Protein AF-A0A3N5NKF1-F1 (afdb_monomer_lite)

Secondary structure (DSSP, 8-state):
-PPPEEEEEEEES-TTSTTTTTS-SEEEEEEE-PPPSS--BTTBEEEEEE-TTSSS---STT--EEEEEEEETTEEEEEES---SGGGGG-HHHHHHHHHHHHHHHT--

Radius of gyration: 13.43 Å; chains: 1; bounding box: 33×30×35 Å

Sequence (109 aa):
GHPDIQNATIQIEEPVHPSTASLPHAWTRRDEWYNFQRNPRGAVTVLATIDERTYAGGTMSPDHPIMWSHTFEGGRAWYTAGGHTSESFSEPLFVEHLGRAVLWAAGAI

Structure (mmCIF, N/CA/C/O backbone):
data_AF-A0A3N5NKF1-F1
#
_entry.id   AF-A0A3N5NKF1-F1
#
loop_
_atom_site.group_PDB
_atom_site.id
_atom_site.type_symbol
_atom_site.label_atom_id
_atom_site.label_alt_id
_atom_site.label_comp_id
_atom_site.label_asym_id
_atom_site.label_entity_id
_atom_site.label_seq_id
_atom_site.pdbx_PDB_ins_code
_atom_site.Cartn_x
_atom_site.Cartn_y
_atom_site.Cartn_z
_atom_site.occupancy
_atom_site.B_iso_or_equiv
_atom_site.auth_seq_id
_atom_site.auth_comp_id
_atom_site.auth_asym_id
_atom_site.auth_atom_id
_atom_site.pdbx_PDB_model_num
ATOM 1 N N . GLY A 1 1 ? 19.318 -12.518 1.495 1.00 55.56 1 GLY A N 1
ATOM 2 C CA . GLY A 1 1 ? 19.868 -11.726 0.380 1.00 55.56 1 GLY A CA 1
ATOM 3 C C . GLY A 1 1 ? 18.890 -10.619 0.060 1.00 55.56 1 GLY A C 1
ATOM 4 O O . GLY A 1 1 ? 17.736 -10.762 0.446 1.00 55.56 1 GLY A O 1
ATOM 5 N N . HIS A 1 2 ? 19.349 -9.552 -0.586 1.00 62.59 2 HIS A N 1
ATOM 6 C CA . HIS A 1 2 ? 18.498 -8.468 -1.084 1.00 62.59 2 HIS A CA 1
ATOM 7 C C . HIS A 1 2 ? 17.890 -8.884 -2.430 1.00 62.59 2 HIS A C 1
ATOM 9 O O . HIS A 1 2 ? 18.665 -9.256 -3.316 1.00 62.59 2 HIS A O 1
ATOM 15 N N . PRO A 1 3 ? 16.554 -8.939 -2.570 1.00 78.25 3 PRO A N 1
ATOM 16 C CA . PRO A 1 3 ? 15.907 -9.150 -3.861 1.00 78.25 3 PRO A CA 1
ATOM 17 C C . PRO A 1 3 ? 16.266 -8.054 -4.874 1.00 78.25 3 PRO A C 1
ATOM 19 O O . PRO A 1 3 ? 16.598 -6.930 -4.505 1.00 78.25 3 PRO A O 1
ATOM 22 N N . ASP A 1 4 ? 16.159 -8.359 -6.165 1.00 88.00 4 ASP A N 1
ATOM 23 C CA . ASP A 1 4 ? 16.332 -7.345 -7.207 1.00 88.00 4 ASP A CA 1
ATOM 24 C C . ASP A 1 4 ? 15.192 -6.315 -7.169 1.00 88.00 4 ASP A C 1
ATOM 26 O O . ASP A 1 4 ? 14.025 -6.678 -6.986 1.00 88.00 4 ASP A O 1
ATOM 30 N N . ILE A 1 5 ? 15.520 -5.043 -7.435 1.00 95.25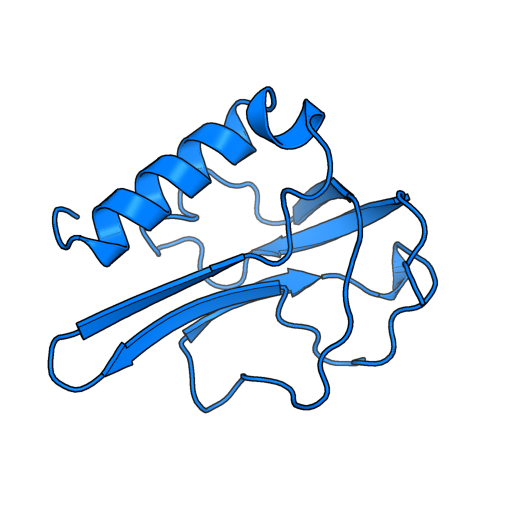 5 ILE A N 1
ATOM 31 C CA . ILE A 1 5 ? 14.527 -3.987 -7.676 1.00 95.25 5 ILE A CA 1
ATOM 32 C C . ILE A 1 5 ? 13.873 -4.231 -9.037 1.00 95.25 5 ILE A C 1
ATOM 34 O O . ILE A 1 5 ? 14.486 -4.013 -10.090 1.00 95.25 5 ILE A O 1
ATOM 38 N N . GLN A 1 6 ? 12.607 -4.632 -9.030 1.00 97.00 6 GLN A N 1
ATOM 39 C CA . GLN A 1 6 ? 11.925 -5.120 -10.226 1.00 97.00 6 GLN A CA 1
ATOM 40 C C . GLN A 1 6 ? 10.435 -4.791 -10.225 1.00 97.00 6 GLN A C 1
ATOM 42 O O . GLN A 1 6 ? 9.841 -4.474 -9.194 1.00 97.00 6 GLN A O 1
ATOM 47 N N . ASN A 1 7 ? 9.830 -4.861 -11.410 1.00 97.75 7 ASN A N 1
ATOM 48 C CA . ASN A 1 7 ? 8.389 -4.698 -11.540 1.00 97.75 7 ASN A CA 1
ATOM 49 C C . ASN A 1 7 ? 7.668 -5.915 -10.965 1.00 97.75 7 ASN A C 1
ATOM 51 O O . ASN A 1 7 ? 8.069 -7.042 -11.232 1.00 97.75 7 ASN A O 1
ATOM 55 N N . ALA A 1 8 ? 6.578 -5.674 -10.246 1.00 97.69 8 ALA A N 1
ATOM 56 C CA . ALA A 1 8 ? 5.612 -6.694 -9.873 1.00 97.69 8 ALA A CA 1
ATOM 57 C C . ALA A 1 8 ? 4.205 -6.099 -9.849 1.00 97.69 8 ALA A C 1
ATOM 59 O O . ALA A 1 8 ? 4.026 -4.888 -9.692 1.00 97.69 8 ALA A O 1
ATOM 60 N N . THR A 1 9 ? 3.197 -6.950 -10.011 1.00 98.50 9 THR A N 1
ATOM 61 C CA . THR A 1 9 ? 1.792 -6.554 -9.913 1.00 98.50 9 THR A CA 1
ATOM 62 C C . THR A 1 9 ? 1.253 -6.889 -8.536 1.00 98.50 9 THR A C 1
ATOM 64 O O . THR A 1 9 ? 1.228 -8.048 -8.132 1.00 98.50 9 THR A O 1
ATOM 67 N N . ILE A 1 10 ? 0.785 -5.865 -7.838 1.00 98.50 10 ILE A N 1
ATOM 68 C CA . ILE A 1 10 ? 0.049 -5.980 -6.586 1.00 98.50 10 ILE A CA 1
ATOM 69 C C . ILE A 1 10 ? -1.441 -6.110 -6.919 1.00 98.50 10 ILE A C 1
ATOM 71 O O . ILE A 1 10 ? -1.969 -5.337 -7.716 1.00 98.50 10 ILE A O 1
ATOM 75 N N . GLN A 1 11 ? -2.118 -7.076 -6.310 1.00 98.56 11 GLN A N 1
ATOM 76 C CA . GLN A 1 11 ? -3.566 -7.257 -6.355 1.00 98.56 11 GLN A CA 1
ATOM 77 C C . GLN A 1 11 ? -4.167 -6.738 -5.050 1.00 98.56 11 GLN A C 1
ATOM 79 O O . GLN A 1 11 ? -3.846 -7.247 -3.976 1.00 98.56 11 GLN A O 1
ATOM 84 N N . ILE A 1 12 ? -5.014 -5.717 -5.138 1.00 98.69 12 ILE A N 1
ATOM 85 C CA . ILE A 1 12 ? -5.728 -5.159 -3.988 1.00 98.69 12 ILE A CA 1
ATOM 86 C C . ILE A 1 12 ? -6.896 -6.084 -3.646 1.00 98.69 12 ILE A C 1
ATOM 88 O O . ILE A 1 12 ? -7.792 -6.281 -4.462 1.00 98.69 12 ILE A O 1
ATOM 92 N N . GLU A 1 13 ? -6.883 -6.636 -2.434 1.00 98.50 13 GLU A N 1
ATOM 93 C CA . GLU A 1 13 ? -7.927 -7.544 -1.943 1.00 98.50 13 GLU A CA 1
ATOM 94 C C . GLU A 1 13 ? -9.037 -6.799 -1.203 1.00 98.50 13 GLU A C 1
ATOM 96 O O . GLU A 1 13 ? -10.192 -7.209 -1.268 1.00 98.50 13 GLU A O 1
ATOM 101 N N . GLU A 1 14 ? -8.704 -5.686 -0.540 1.00 98.06 14 GLU A N 1
ATOM 102 C CA . GLU A 1 14 ? -9.672 -4.895 0.221 1.00 98.06 14 GLU A CA 1
ATOM 103 C C . GLU A 1 14 ? -9.775 -3.458 -0.293 1.00 98.06 14 GLU A C 1
ATOM 105 O O . GLU A 1 14 ? -9.170 -2.549 0.278 1.00 98.06 14 GLU A O 1
ATOM 110 N N . PRO A 1 15 ? -10.547 -3.199 -1.366 1.00 97.56 15 PRO A N 1
ATOM 111 C CA . PRO A 1 15 ? -10.680 -1.863 -1.947 1.00 97.56 15 PRO A CA 1
ATOM 112 C C . PRO A 1 15 ? -11.539 -0.915 -1.097 1.00 97.56 15 PRO A C 1
ATOM 114 O O . PRO A 1 15 ? -11.602 0.275 -1.381 1.00 97.56 15 PRO A O 1
ATOM 117 N N . VAL A 1 16 ? -12.223 -1.411 -0.061 1.00 97.75 16 VAL A N 1
ATOM 118 C CA . VAL A 1 16 ? -13.031 -0.567 0.837 1.00 97.75 16 VAL A CA 1
ATOM 119 C C . VAL A 1 16 ? -12.232 -0.019 2.017 1.00 97.75 16 VAL A C 1
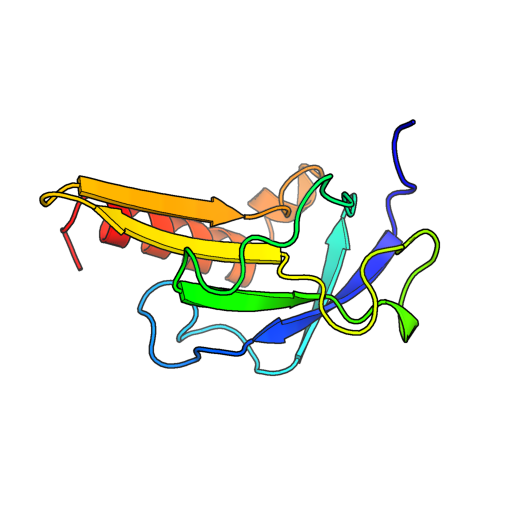ATOM 121 O O . VAL A 1 16 ? -12.677 0.929 2.667 1.00 97.75 16 VAL A O 1
ATOM 124 N N . HIS A 1 17 ? -11.056 -0.584 2.311 1.00 98.25 17 HIS A N 1
ATOM 125 C CA . HIS A 1 17 ? -10.226 -0.089 3.402 1.00 98.25 17 HIS A CA 1
ATOM 126 C C . HIS A 1 17 ? -9.734 1.333 3.071 1.00 98.25 17 HIS A C 1
ATOM 128 O O . HIS A 1 17 ? -9.272 1.576 1.952 1.00 98.25 17 HIS A O 1
ATOM 134 N N . PRO A 1 18 ? -9.780 2.297 4.015 1.00 98.12 18 PRO A N 1
ATOM 135 C CA . PRO A 1 18 ? -9.456 3.686 3.709 1.00 98.12 18 PRO A CA 1
ATOM 136 C C . PRO A 1 18 ? -8.076 3.855 3.080 1.00 98.12 18 PRO A C 1
ATOM 138 O O . PRO A 1 18 ? -7.921 4.698 2.209 1.00 98.12 18 PRO A O 1
ATOM 141 N N . SER A 1 19 ? -7.084 3.055 3.477 1.00 98.31 19 SER A N 1
ATOM 142 C CA . SER A 1 19 ? -5.738 3.129 2.899 1.00 98.31 19 SER A CA 1
ATOM 143 C C . SER A 1 19 ? -5.641 2.654 1.451 1.00 98.31 19 SER A C 1
ATOM 145 O O . SER A 1 19 ? -4.677 3.004 0.804 1.00 98.31 19 SER A O 1
ATOM 147 N N . THR A 1 20 ? -6.571 1.857 0.932 1.00 98.50 20 THR A N 1
ATOM 148 C CA . THR A 1 20 ? -6.467 1.214 -0.396 1.00 98.50 20 THR A CA 1
ATOM 149 C C . THR A 1 20 ? -7.569 1.649 -1.358 1.00 98.50 20 THR A C 1
ATOM 151 O O . THR A 1 20 ? -7.525 1.292 -2.529 1.00 98.50 20 THR A O 1
ATOM 154 N N . ALA A 1 21 ? -8.521 2.465 -0.900 1.00 97.75 21 ALA A N 1
ATOM 155 C CA . ALA A 1 21 ? -9.693 2.867 -1.674 1.00 97.75 21 ALA A CA 1
ATOM 156 C C . ALA A 1 21 ? -9.404 3.670 -2.955 1.00 97.75 21 ALA A C 1
ATOM 158 O O . ALA A 1 21 ? -10.226 3.665 -3.868 1.00 97.75 21 ALA A O 1
ATOM 159 N N . SER A 1 22 ? -8.261 4.359 -3.039 1.00 96.00 22 SER A N 1
ATOM 160 C CA . SER A 1 22 ? -7.839 5.070 -4.256 1.00 96.00 22 SER A CA 1
ATOM 161 C C . SER A 1 22 ? -6.943 4.236 -5.177 1.00 96.00 22 SER A C 1
ATOM 163 O O . SER A 1 22 ? -6.624 4.675 -6.283 1.00 96.00 22 SER A O 1
ATOM 165 N N . LEU A 1 23 ? -6.535 3.036 -4.752 1.00 98.25 23 LEU A N 1
ATOM 166 C CA . LEU A 1 23 ? -5.642 2.184 -5.529 1.00 98.25 23 LEU A CA 1
ATOM 167 C C . LEU A 1 23 ? -6.418 1.393 -6.593 1.00 98.25 23 LEU A C 1
ATOM 169 O O . LEU A 1 23 ? -7.533 0.931 -6.339 1.00 98.25 23 LEU A O 1
ATOM 173 N N . PRO A 1 24 ? -5.836 1.186 -7.788 1.00 98.19 24 PRO A N 1
ATOM 174 C CA . PRO A 1 24 ? -6.425 0.297 -8.779 1.00 98.19 24 PRO A CA 1
ATOM 175 C C . PRO A 1 24 ? -6.362 -1.155 -8.291 1.00 98.19 24 PRO A C 1
ATOM 177 O O . PRO A 1 24 ? -5.423 -1.537 -7.600 1.00 98.19 24 PRO A O 1
ATOM 180 N N . HIS A 1 25 ? -7.322 -1.987 -8.711 1.00 97.88 25 HIS A N 1
ATOM 181 C CA . HIS A 1 25 ? -7.370 -3.406 -8.325 1.00 97.88 25 HIS A CA 1
ATOM 182 C C . HIS A 1 25 ? -6.062 -4.149 -8.637 1.00 97.88 25 HIS A C 1
ATOM 184 O O . HIS A 1 25 ? -5.585 -4.930 -7.822 1.00 97.88 25 HIS A O 1
ATOM 190 N N . ALA A 1 26 ? -5.485 -3.903 -9.814 1.00 98.38 26 ALA A N 1
ATOM 191 C CA . ALA A 1 26 ? -4.158 -4.374 -10.183 1.00 98.38 26 ALA A CA 1
ATOM 192 C C . ALA A 1 26 ? -3.225 -3.165 -10.285 1.00 98.38 26 ALA A C 1
ATOM 194 O O . ALA A 1 26 ? -3.441 -2.273 -11.109 1.00 98.38 26 ALA A O 1
ATOM 195 N N . TRP A 1 27 ? -2.195 -3.138 -9.447 1.00 98.25 27 TRP A N 1
ATOM 196 C CA . TRP A 1 27 ? -1.266 -2.025 -9.327 1.00 98.25 27 TRP A CA 1
ATOM 197 C C . TRP A 1 27 ? 0.169 -2.494 -9.555 1.00 98.25 27 TRP A C 1
ATOM 199 O O . TRP A 1 27 ? 0.774 -3.149 -8.708 1.00 98.25 27 TRP A O 1
ATOM 209 N N . THR A 1 28 ? 0.722 -2.181 -10.725 1.00 97.94 28 THR A N 1
ATOM 210 C CA . THR A 1 28 ? 2.110 -2.521 -11.055 1.00 97.94 28 THR A CA 1
ATOM 211 C C . THR A 1 28 ? 3.060 -1.460 -10.518 1.00 97.94 28 THR A C 1
ATOM 213 O O . THR A 1 28 ? 2.877 -0.271 -10.783 1.00 97.94 28 THR A O 1
ATOM 216 N N . ARG A 1 29 ? 4.091 -1.895 -9.792 1.00 96.38 29 ARG A N 1
ATOM 217 C CA . ARG A 1 29 ? 5.116 -1.028 -9.196 1.00 96.38 29 ARG A CA 1
ATOM 218 C C . ARG A 1 29 ? 6.504 -1.620 -9.361 1.00 96.38 29 ARG A C 1
ATOM 220 O O . ARG A 1 29 ? 6.631 -2.833 -9.527 1.00 96.38 29 ARG A O 1
ATOM 227 N N . ARG A 1 30 ? 7.528 -0.770 -9.247 1.00 96.50 30 ARG A N 1
ATOM 228 C CA . ARG A 1 30 ? 8.939 -1.166 -9.227 1.00 96.50 30 ARG A CA 1
ATOM 229 C C . ARG A 1 30 ? 9.532 -0.964 -7.836 1.00 96.50 30 ARG A C 1
ATOM 231 O O . ARG A 1 30 ? 9.717 0.172 -7.408 1.00 96.50 30 ARG A O 1
ATOM 238 N N . ASP A 1 31 ? 9.855 -2.056 -7.158 1.00 96.56 31 ASP A N 1
ATOM 239 C CA . ASP A 1 31 ? 10.338 -2.026 -5.774 1.00 96.56 31 ASP A CA 1
ATOM 240 C C . ASP A 1 31 ? 11.173 -3.279 -5.447 1.00 96.56 31 ASP A C 1
ATOM 242 O O . ASP A 1 31 ? 11.384 -4.130 -6.317 1.00 96.56 31 ASP A O 1
ATOM 246 N N . GLU A 1 32 ? 11.656 -3.382 -4.207 1.00 95.12 32 GLU A N 1
ATOM 247 C CA . GLU A 1 32 ? 12.267 -4.603 -3.657 1.00 95.12 32 GLU A CA 1
ATOM 248 C C . GLU A 1 32 ? 11.205 -5.447 -2.925 1.00 95.12 32 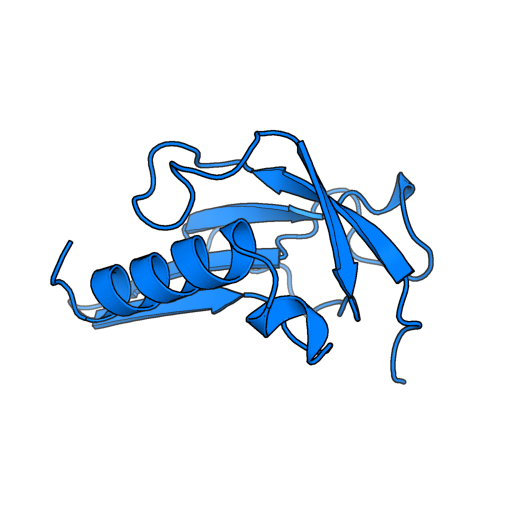GLU A C 1
ATOM 250 O O . GLU A 1 32 ? 10.603 -4.995 -1.952 1.00 95.12 32 GLU A O 1
ATOM 255 N N . TRP A 1 33 ? 10.978 -6.689 -3.370 1.00 95.62 33 TRP A N 1
ATOM 256 C CA . TRP A 1 33 ? 9.882 -7.535 -2.872 1.00 95.62 33 TRP A CA 1
ATOM 257 C C . TRP A 1 33 ? 10.377 -8.655 -1.953 1.00 95.62 33 TRP A C 1
ATOM 259 O O . TRP A 1 33 ? 11.024 -9.605 -2.396 1.00 95.62 33 TRP A O 1
ATOM 269 N N . TYR A 1 34 ? 10.052 -8.561 -0.662 1.00 92.69 34 TYR A N 1
ATOM 270 C CA . TYR A 1 34 ? 10.496 -9.511 0.361 1.00 92.69 34 TYR A CA 1
ATOM 271 C C . TYR A 1 34 ? 9.538 -10.693 0.558 1.00 92.69 34 TYR A C 1
ATOM 273 O O . TYR A 1 34 ? 8.323 -10.525 0.649 1.00 92.69 34 TYR A O 1
ATOM 281 N N . ASN A 1 35 ? 10.111 -11.886 0.738 1.00 94.44 35 ASN A N 1
ATOM 282 C CA . ASN A 1 35 ? 9.406 -13.061 1.255 1.00 94.44 35 ASN A CA 1
ATOM 283 C C . ASN A 1 35 ? 9.384 -13.043 2.791 1.00 94.44 35 ASN A C 1
ATOM 285 O O . ASN A 1 35 ? 10.343 -12.604 3.434 1.00 94.44 35 ASN A O 1
ATOM 289 N N . PHE A 1 36 ? 8.337 -13.601 3.393 1.00 93.62 36 PHE A N 1
ATOM 290 C CA . PHE A 1 36 ? 8.242 -13.778 4.841 1.00 93.62 36 PHE A CA 1
ATOM 291 C C . PHE A 1 36 ? 8.524 -15.209 5.267 1.00 93.62 36 PHE A C 1
ATOM 293 O O . PHE A 1 36 ? 8.295 -16.166 4.534 1.00 93.62 36 PHE A O 1
ATOM 300 N N . GLN A 1 37 ? 8.954 -15.358 6.520 1.00 93.25 37 GLN A N 1
ATOM 301 C CA . GLN A 1 37 ? 9.088 -16.673 7.149 1.00 93.25 37 GLN A CA 1
ATOM 302 C C . GLN A 1 37 ? 7.732 -17.350 7.380 1.00 93.25 37 GLN A C 1
ATOM 304 O O . GLN A 1 37 ? 7.644 -18.574 7.394 1.00 93.25 37 GLN A O 1
ATOM 309 N N . ARG A 1 38 ? 6.681 -16.555 7.611 1.00 94.69 38 ARG A N 1
ATOM 310 C CA . ARG A 1 38 ? 5.308 -17.019 7.806 1.00 94.69 38 ARG A CA 1
ATOM 311 C C . ARG A 1 38 ? 4.354 -16.090 7.081 1.00 94.69 38 ARG A C 1
ATOM 313 O O . ARG A 1 38 ? 4.501 -14.873 7.163 1.00 94.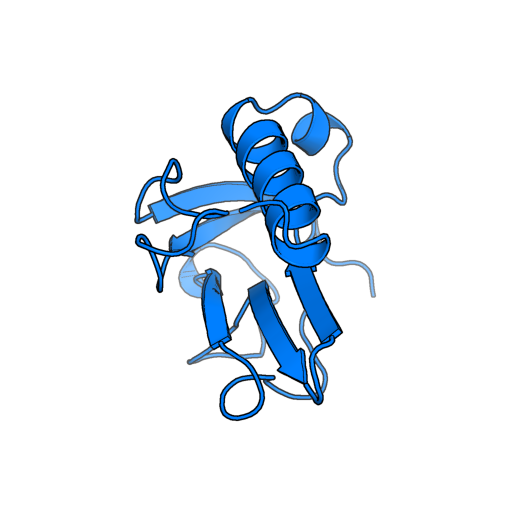69 38 ARG A O 1
ATOM 320 N N . ASN A 1 39 ? 3.372 -16.678 6.411 1.00 96.75 39 ASN A N 1
ATOM 321 C CA . ASN A 1 39 ? 2.272 -15.932 5.827 1.00 96.75 39 ASN A CA 1
ATOM 322 C C . ASN A 1 39 ? 1.400 -15.346 6.964 1.00 96.75 39 ASN A C 1
ATOM 324 O O . ASN A 1 39 ? 1.010 -16.100 7.859 1.00 96.75 39 ASN A O 1
ATOM 328 N N . PRO A 1 40 ? 1.135 -14.024 6.980 1.00 96.69 40 PRO A N 1
ATOM 329 C CA . PRO A 1 40 ? 0.375 -13.384 8.052 1.00 96.69 40 PRO A CA 1
ATOM 330 C C . PRO A 1 40 ? -1.142 -13.618 7.957 1.00 96.69 40 PRO A C 1
ATOM 332 O O . PRO A 1 40 ? -1.864 -13.330 8.916 1.00 96.69 40 PRO A O 1
ATOM 335 N N . ARG A 1 41 ? -1.650 -14.119 6.822 1.00 97.31 41 ARG A N 1
ATOM 336 C CA . ARG A 1 41 ? -3.081 -14.358 6.609 1.00 97.31 41 ARG A CA 1
ATOM 337 C C . ARG A 1 41 ? -3.659 -15.243 7.716 1.00 97.31 41 ARG A C 1
ATOM 339 O O . ARG A 1 41 ? -3.040 -16.202 8.169 1.00 97.31 41 ARG A O 1
ATOM 346 N N . GLY A 1 42 ? -4.866 -14.894 8.157 1.00 96.50 42 GLY A N 1
ATOM 347 C CA . GLY A 1 42 ? -5.553 -15.536 9.280 1.00 96.50 42 GLY A CA 1
ATOM 348 C C . GLY A 1 42 ? -5.263 -14.890 10.639 1.00 96.50 42 GLY A C 1
ATOM 349 O O . GLY A 1 42 ? -6.069 -15.045 11.550 1.00 96.50 42 GLY A O 1
ATOM 350 N N . ALA A 1 43 ? -4.174 -14.124 10.767 1.00 97.06 43 ALA A N 1
ATOM 351 C CA . ALA A 1 43 ? -3.889 -13.303 11.949 1.00 97.06 43 ALA A CA 1
ATOM 352 C C . ALA A 1 43 ? -4.129 -11.801 11.715 1.00 97.06 43 ALA A C 1
ATOM 354 O O . ALA A 1 43 ? -4.207 -11.032 12.668 1.00 97.06 43 ALA A O 1
ATOM 355 N N . VAL A 1 44 ? -4.234 -11.377 10.453 1.00 98.00 44 VAL A N 1
ATOM 356 C CA . VAL A 1 44 ? -4.384 -9.973 10.044 1.00 98.00 44 VAL A CA 1
ATOM 357 C C . VAL A 1 44 ? -5.436 -9.838 8.946 1.00 98.00 44 VAL A C 1
ATOM 359 O O . VAL A 1 44 ? -5.768 -10.818 8.271 1.00 98.00 44 VAL A O 1
ATOM 362 N N . THR A 1 45 ? -5.905 -8.613 8.718 1.00 98.19 45 THR A N 1
ATOM 363 C CA . THR A 1 45 ? -6.686 -8.266 7.528 1.00 98.19 45 THR A CA 1
ATOM 364 C C . THR A 1 45 ? -5.723 -7.999 6.380 1.00 98.19 45 THR A C 1
ATOM 366 O O . THR A 1 45 ? -5.007 -6.996 6.380 1.00 98.19 45 THR A O 1
ATOM 369 N N . VAL A 1 46 ? -5.676 -8.906 5.405 1.00 98.62 46 VAL A N 1
ATOM 370 C CA . VAL A 1 46 ? -4.869 -8.712 4.194 1.00 98.62 46 VAL A CA 1
ATOM 371 C C . VAL A 1 46 ? -5.529 -7.646 3.327 1.00 98.62 46 VAL A C 1
ATOM 373 O O . VAL A 1 46 ? -6.721 -7.715 3.055 1.00 98.62 46 VAL A O 1
ATOM 376 N N . LEU A 1 47 ? -4.749 -6.644 2.924 1.00 98.75 47 LEU A N 1
ATOM 377 C CA . LEU A 1 47 ? -5.218 -5.542 2.084 1.00 98.75 47 LEU A CA 1
ATOM 378 C C . LEU A 1 47 ? -4.813 -5.728 0.625 1.00 98.75 47 LEU A C 1
ATOM 380 O O . LEU A 1 47 ? -5.528 -5.292 -0.277 1.00 98.75 47 LEU A O 1
ATOM 384 N N . ALA A 1 48 ? -3.664 -6.363 0.393 1.00 98.69 48 ALA A N 1
ATOM 385 C CA . ALA A 1 48 ? -3.188 -6.695 -0.937 1.00 98.69 48 ALA A CA 1
ATOM 386 C C . ALA A 1 48 ? -2.163 -7.829 -0.920 1.00 98.69 48 ALA A C 1
ATOM 388 O O . ALA A 1 48 ? -1.379 -7.962 0.028 1.00 98.69 48 ALA A O 1
ATOM 389 N N . THR A 1 49 ? -2.110 -8.567 -2.024 1.00 98.69 49 THR A N 1
ATOM 390 C CA . THR A 1 49 ? -1.093 -9.584 -2.323 1.00 98.69 49 THR A CA 1
ATOM 391 C C . THR A 1 49 ? -0.260 -9.191 -3.530 1.00 98.69 49 THR A C 1
ATOM 393 O O . THR A 1 49 ? -0.730 -8.452 -4.389 1.00 98.69 49 THR A O 1
ATOM 396 N N . ILE A 1 50 ? 0.952 -9.718 -3.647 1.00 98.25 50 ILE A N 1
ATOM 397 C CA . ILE A 1 50 ? 1.781 -9.577 -4.847 1.00 98.25 50 ILE A CA 1
ATOM 398 C C . ILE A 1 50 ? 1.671 -10.827 -5.734 1.00 98.25 50 ILE A C 1
ATOM 400 O O . ILE A 1 50 ? 1.629 -11.954 -5.247 1.00 98.25 50 ILE A O 1
ATOM 404 N N . ASP A 1 51 ? 1.592 -10.635 -7.051 1.00 97.88 51 ASP A N 1
ATOM 405 C CA . ASP A 1 51 ? 1.525 -11.722 -8.028 1.00 97.88 51 ASP A CA 1
ATOM 406 C C . ASP A 1 51 ? 2.934 -12.222 -8.379 1.00 97.88 51 ASP A C 1
ATOM 408 O O . ASP A 1 51 ? 3.624 -11.635 -9.220 1.00 97.88 51 ASP A O 1
ATOM 412 N N . GLU A 1 52 ? 3.346 -13.340 -7.774 1.00 97.38 52 GLU A N 1
ATOM 413 C CA . GLU A 1 52 ? 4.654 -13.981 -8.000 1.00 97.38 52 GLU A CA 1
ATOM 414 C C . GLU A 1 52 ? 4.905 -14.435 -9.445 1.00 97.38 52 GLU A C 1
ATOM 416 O O . GLU A 1 52 ? 6.032 -14.763 -9.800 1.00 97.38 52 GLU A O 1
ATOM 421 N N . ARG A 1 53 ? 3.896 -14.420 -10.325 1.00 97.06 53 ARG A N 1
ATOM 422 C CA . ARG A 1 53 ? 4.092 -14.695 -11.761 1.00 97.06 53 ARG A CA 1
ATOM 423 C C . ARG A 1 53 ? 4.660 -13.494 -12.518 1.00 97.06 53 ARG A C 1
ATOM 425 O O . ARG A 1 53 ? 5.039 -13.630 -13.678 1.00 97.06 53 ARG A O 1
ATOM 432 N N . THR A 1 54 ? 4.666 -12.315 -11.896 1.00 97.50 54 THR A N 1
ATOM 433 C CA . THR A 1 54 ? 5.044 -11.045 -12.537 1.00 97.50 54 THR A CA 1
ATOM 434 C C . THR A 1 54 ? 6.450 -10.571 -12.186 1.00 97.50 54 THR A C 1
ATOM 436 O O . THR A 1 54 ? 6.894 -9.566 -12.735 1.00 97.50 54 THR A O 1
ATOM 439 N N . TYR A 1 55 ? 7.149 -11.294 -11.310 1.00 96.06 55 TYR A N 1
ATOM 440 C CA . TYR A 1 55 ? 8.502 -10.983 -10.860 1.00 96.06 55 TYR A CA 1
ATOM 441 C C . TYR A 1 55 ? 9.254 -12.274 -10.489 1.00 96.06 55 TYR A C 1
ATOM 443 O O . TYR A 1 55 ? 8.663 -13.349 -10.423 1.00 96.06 55 TYR A O 1
ATOM 451 N N . ALA A 1 56 ? 10.565 -12.196 -10.281 1.00 95.88 56 ALA A N 1
ATOM 452 C CA . ALA A 1 56 ? 11.402 -13.332 -9.907 1.00 95.88 56 ALA A CA 1
ATOM 453 C C . ALA A 1 56 ? 11.738 -13.332 -8.407 1.00 95.88 56 ALA A C 1
ATOM 455 O O . ALA A 1 56 ? 11.978 -12.286 -7.806 1.00 95.88 56 ALA A O 1
ATOM 456 N N . GLY A 1 57 ? 11.842 -14.528 -7.820 1.00 94.25 57 GLY A N 1
ATOM 457 C CA . GLY A 1 57 ? 12.310 -14.723 -6.441 1.00 94.25 57 GLY A CA 1
ATOM 458 C C . GLY A 1 57 ? 11.214 -14.813 -5.375 1.00 94.25 57 GLY A C 1
ATOM 459 O O . GLY A 1 57 ? 11.548 -14.966 -4.200 1.00 94.25 57 GLY A O 1
ATOM 460 N N . GLY A 1 58 ? 9.934 -14.759 -5.755 1.00 95.00 58 GLY A N 1
ATOM 461 C CA . GLY A 1 58 ? 8.818 -15.108 -4.871 1.00 95.00 58 GLY A CA 1
ATOM 462 C C . GLY A 1 58 ? 8.856 -16.581 -4.449 1.00 95.00 58 GLY A C 1
ATOM 463 O O . GLY A 1 58 ? 9.213 -17.454 -5.245 1.00 95.00 58 GLY A O 1
ATOM 464 N N . THR A 1 59 ? 8.559 -16.852 -3.178 1.00 95.94 59 THR A N 1
ATOM 465 C CA . THR A 1 59 ? 8.542 -18.214 -2.605 1.00 95.94 59 THR A CA 1
ATOM 466 C C . THR A 1 59 ? 7.337 -18.472 -1.697 1.00 95.94 59 THR A C 1
ATOM 468 O O . THR A 1 59 ? 7.359 -19.411 -0.900 1.00 95.94 59 THR A O 1
ATOM 471 N N . MET A 1 60 ? 6.323 -17.614 -1.748 1.00 96.50 60 MET A N 1
ATOM 472 C CA . MET A 1 60 ? 5.133 -17.638 -0.898 1.00 96.50 60 MET A CA 1
ATOM 473 C C . MET A 1 60 ? 3.868 -18.092 -1.641 1.00 96.50 60 MET A C 1
ATOM 475 O O . MET A 1 60 ? 2.824 -18.244 -1.006 1.00 96.50 60 MET A O 1
ATOM 479 N N . SER A 1 61 ? 3.945 -18.359 -2.952 1.00 90.31 61 SER A N 1
ATOM 480 C CA . SER A 1 61 ? 2.849 -18.934 -3.744 1.00 90.31 61 SER A CA 1
ATOM 481 C C . SER A 1 61 ? 2.100 -20.058 -2.998 1.00 90.31 61 SER A C 1
ATOM 483 O O . SER A 1 61 ? 2.737 -20.919 -2.381 1.00 90.31 61 SER A O 1
ATOM 485 N N . PRO A 1 62 ? 0.755 -20.103 -3.058 1.00 93.31 62 PRO A N 1
ATOM 486 C CA . PRO A 1 62 ? -0.127 -19.288 -3.902 1.00 93.31 62 PRO A CA 1
ATOM 487 C C . PRO A 1 62 ? -0.537 -17.938 -3.298 1.00 93.31 62 PRO A C 1
ATOM 489 O O . PRO A 1 62 ? -1.325 -17.232 -3.921 1.00 93.31 62 PRO A O 1
ATOM 492 N N . ASP A 1 63 ? -0.047 -17.582 -2.110 1.00 97.19 63 ASP A N 1
ATOM 493 C CA . ASP A 1 63 ? -0.530 -16.420 -1.366 1.00 97.19 63 ASP A CA 1
ATOM 494 C C . ASP A 1 63 ? 0.622 -15.642 -0.725 1.00 97.19 63 ASP A C 1
ATOM 496 O O . ASP A 1 63 ? 1.246 -16.090 0.240 1.00 97.19 63 ASP A O 1
ATOM 500 N N . HIS A 1 64 ? 0.864 -14.440 -1.249 1.00 98.12 64 HIS A N 1
ATOM 501 C CA . HIS A 1 64 ? 1.921 -13.543 -0.792 1.00 98.12 64 HIS A CA 1
ATOM 502 C C . HIS A 1 64 ? 1.334 -12.182 -0.402 1.00 98.12 64 HIS A C 1
ATOM 504 O O . HIS A 1 64 ? 1.366 -11.244 -1.203 1.00 98.12 64 HIS A O 1
ATOM 510 N N . PRO A 1 65 ? 0.777 -12.039 0.816 1.00 98.31 65 PRO A N 1
ATOM 511 C CA . PRO A 1 65 ? 0.346 -10.741 1.326 1.00 98.31 65 PRO A CA 1
ATOM 512 C C . PRO A 1 65 ? 1.511 -9.753 1.314 1.00 98.31 65 PRO A C 1
ATOM 514 O O . PRO A 1 65 ? 2.615 -10.117 1.692 1.00 98.31 65 PRO A O 1
ATOM 517 N N . ILE A 1 66 ? 1.286 -8.510 0.898 1.00 98.06 66 ILE A N 1
ATOM 518 C CA . ILE A 1 66 ? 2.329 -7.466 0.856 1.00 98.06 66 ILE A CA 1
ATOM 519 C C . ILE A 1 66 ? 1.891 -6.182 1.571 1.00 98.06 66 ILE A C 1
ATOM 521 O O . ILE A 1 66 ? 2.722 -5.349 1.927 1.00 98.06 66 ILE A O 1
ATOM 525 N N . MET A 1 67 ? 0.586 -6.042 1.824 1.00 98.50 67 MET A N 1
ATOM 526 C CA . MET A 1 67 ? -0.007 -4.991 2.647 1.00 98.50 67 MET A CA 1
ATOM 527 C C . MET A 1 67 ? -1.089 -5.592 3.538 1.00 98.50 67 MET A C 1
ATOM 529 O O . MET A 1 67 ? -1.909 -6.386 3.071 1.00 98.50 67 MET A O 1
ATOM 533 N N . TRP A 1 68 ? -1.111 -5.218 4.815 1.00 98.56 68 TRP A N 1
ATOM 534 C CA . TRP A 1 68 ? -2.127 -5.689 5.757 1.00 98.56 68 TRP A CA 1
ATOM 535 C C . TRP A 1 68 ? -2.311 -4.739 6.935 1.00 98.56 68 TRP A C 1
ATOM 537 O O . TRP A 1 68 ? -1.431 -3.941 7.269 1.00 98.56 68 TRP A O 1
ATOM 547 N N . SER A 1 69 ? -3.457 -4.864 7.594 1.00 98.38 69 SER A N 1
ATOM 548 C CA . SER A 1 69 ? -3.771 -4.171 8.836 1.00 98.38 69 SER A CA 1
ATOM 549 C C . SER A 1 69 ? -4.107 -5.152 9.956 1.00 98.38 69 SER A C 1
ATOM 551 O O . SER A 1 69 ? -4.547 -6.279 9.728 1.00 98.38 69 SER A O 1
ATOM 553 N N . HIS A 1 70 ? -3.861 -4.737 11.195 1.00 97.94 70 HIS A N 1
ATOM 554 C CA . HIS A 1 70 ? -4.127 -5.539 12.380 1.00 97.94 70 HIS A CA 1
ATOM 555 C C . HIS A 1 70 ? -4.665 -4.648 13.494 1.00 97.94 70 HIS A C 1
ATOM 557 O O . HIS A 1 70 ? -4.033 -3.661 13.873 1.00 97.94 70 HIS A O 1
ATOM 563 N N . THR A 1 71 ? -5.828 -5.015 14.022 1.00 97.19 71 THR A N 1
ATOM 564 C CA . THR A 1 71 ? -6.425 -4.372 15.191 1.00 97.19 71 THR A CA 1
ATOM 565 C C . THR A 1 71 ? -6.351 -5.343 16.358 1.00 97.19 71 THR A C 1
ATOM 567 O O . THR A 1 71 ? -6.881 -6.448 16.265 1.00 97.19 71 THR A O 1
ATOM 570 N N . PHE A 1 72 ? -5.718 -4.936 17.456 1.00 95.62 72 PHE A N 1
ATOM 571 C CA . PHE A 1 72 ? -5.532 -5.781 18.635 1.00 95.62 72 PHE A CA 1
ATOM 572 C C . PHE A 1 72 ? -5.667 -4.947 19.909 1.00 95.62 72 PHE A C 1
ATOM 574 O O . PHE A 1 72 ? -4.972 -3.946 20.062 1.00 95.62 72 PHE A O 1
ATOM 581 N N . GLU A 1 73 ? -6.591 -5.337 20.795 1.00 94.88 73 GLU A N 1
ATOM 582 C CA . GLU A 1 73 ? -6.869 -4.665 22.080 1.00 94.88 73 GLU A CA 1
ATOM 583 C C . GLU A 1 73 ? -6.996 -3.127 21.982 1.00 94.88 73 GLU A C 1
ATOM 585 O O . GLU A 1 73 ? -6.518 -2.376 22.826 1.00 94.88 73 GLU A O 1
ATOM 590 N N . GLY A 1 74 ? -7.648 -2.640 20.921 1.00 92.31 74 GLY A N 1
ATOM 591 C CA . GLY A 1 74 ? -7.852 -1.206 20.670 1.00 92.31 74 GLY A CA 1
ATOM 592 C C . GLY A 1 74 ? -6.685 -0.496 19.973 1.00 92.31 74 GLY A C 1
ATOM 593 O O . GLY A 1 74 ? -6.854 0.631 19.509 1.00 92.31 74 GLY A O 1
ATOM 594 N N . GLY A 1 75 ? -5.531 -1.151 19.831 1.00 96.50 75 GLY A N 1
ATOM 595 C CA . GLY A 1 75 ? -4.430 -0.697 18.985 1.00 96.50 75 GLY A CA 1
ATOM 596 C C . GLY A 1 75 ? -4.664 -1.027 17.510 1.00 96.50 75 GLY A C 1
ATOM 597 O O . GLY A 1 75 ? -5.325 -2.014 17.183 1.00 96.50 75 GLY A O 1
ATOM 598 N N . ARG A 1 76 ? -4.094 -0.212 16.616 1.00 98.25 76 ARG A N 1
ATOM 599 C CA . ARG A 1 76 ? -4.089 -0.442 15.165 1.00 98.25 76 ARG A CA 1
ATOM 600 C C . ARG A 1 76 ? -2.664 -0.402 14.631 1.00 98.25 76 ARG A C 1
ATOM 602 O O . ARG A 1 76 ? -1.930 0.553 14.870 1.00 98.25 76 ARG A O 1
ATOM 609 N N . ALA A 1 77 ? -2.296 -1.434 13.886 1.00 98.19 77 ALA A N 1
ATOM 610 C CA . ALA A 1 77 ? -1.046 -1.532 13.152 1.00 98.19 77 ALA A CA 1
ATOM 611 C C . ALA A 1 77 ? -1.342 -1.688 11.659 1.00 98.19 77 ALA A C 1
ATOM 613 O O . ALA A 1 77 ? -2.299 -2.357 11.270 1.00 98.19 77 ALA A O 1
ATOM 614 N N . TRP A 1 78 ? -0.503 -1.081 10.828 1.00 98.56 78 TRP A N 1
ATOM 615 C CA . TRP A 1 78 ? -0.591 -1.165 9.377 1.00 98.56 78 TRP A CA 1
ATOM 616 C C . TRP A 1 78 ? 0.800 -1.438 8.813 1.00 98.56 78 TRP A C 1
ATOM 618 O O . TRP A 1 78 ? 1.780 -0.855 9.280 1.00 98.56 78 TRP A O 1
ATOM 628 N N . TYR A 1 79 ? 0.889 -2.337 7.841 1.00 98.31 79 TYR A N 1
ATOM 629 C CA . TYR A 1 79 ? 2.144 -2.773 7.248 1.00 98.31 79 TYR A CA 1
ATOM 630 C C . TYR A 1 79 ? 2.095 -2.673 5.722 1.00 98.31 79 TYR A C 1
ATOM 632 O O . TYR A 1 79 ? 1.094 -3.035 5.102 1.00 98.31 79 TYR A O 1
ATOM 640 N N . THR A 1 80 ? 3.222 -2.268 5.131 1.00 97.62 80 THR A N 1
ATOM 641 C CA . THR A 1 80 ? 3.526 -2.401 3.702 1.00 97.62 80 THR A CA 1
ATOM 642 C C . THR A 1 80 ? 4.927 -2.966 3.517 1.00 97.62 80 THR A C 1
ATOM 644 O O . THR A 1 80 ? 5.843 -2.600 4.254 1.00 97.62 80 THR A O 1
ATOM 647 N N . ALA A 1 81 ? 5.092 -3.831 2.519 1.00 96.12 81 ALA A N 1
ATOM 648 C CA . ALA A 1 81 ? 6.395 -4.283 2.035 1.00 96.12 81 ALA A CA 1
ATOM 649 C C . ALA A 1 81 ? 6.908 -3.468 0.829 1.00 96.12 81 ALA A C 1
ATOM 651 O O . ALA A 1 81 ? 7.941 -3.810 0.266 1.00 96.12 81 ALA A O 1
ATOM 652 N N . GLY A 1 82 ? 6.205 -2.404 0.425 1.00 95.50 82 GLY A N 1
ATOM 653 C CA . GLY A 1 82 ? 6.697 -1.425 -0.550 1.00 95.50 82 GLY A CA 1
ATOM 654 C C . GLY A 1 82 ? 7.369 -0.217 0.113 1.00 95.50 82 GLY A C 1
ATOM 655 O O . GLY A 1 82 ? 7.128 0.072 1.286 1.00 95.50 82 GLY A O 1
ATOM 656 N N . GLY A 1 83 ? 8.154 0.530 -0.660 1.00 96.19 83 GLY A N 1
ATOM 657 C CA . GLY A 1 83 ? 8.848 1.744 -0.229 1.00 96.19 83 GLY A CA 1
ATOM 658 C C . GLY A 1 83 ? 10.357 1.581 -0.045 1.00 96.19 83 GLY A C 1
ATOM 659 O O . GLY A 1 83 ? 10.949 2.382 0.675 1.00 96.19 83 GLY A O 1
ATOM 660 N N . HIS A 1 84 ? 10.993 0.571 -0.652 1.00 96.56 84 HIS A N 1
ATOM 661 C CA . HIS A 1 84 ? 12.457 0.472 -0.649 1.00 96.56 84 HIS A CA 1
ATOM 662 C C . HIS A 1 84 ? 13.081 1.553 -1.543 1.00 96.56 84 HIS A C 1
ATOM 664 O O . HIS A 1 84 ? 14.108 2.141 -1.204 1.00 96.56 84 HIS A O 1
ATOM 670 N N . THR A 1 85 ? 12.457 1.829 -2.690 1.00 95.44 85 THR A N 1
ATOM 671 C CA . THR A 1 85 ? 12.923 2.843 -3.645 1.00 95.44 85 THR A CA 1
ATOM 672 C C . THR A 1 85 ? 12.518 4.254 -3.212 1.00 95.44 85 THR A C 1
ATOM 674 O O . THR A 1 85 ? 11.408 4.474 -2.722 1.00 95.44 85 THR A O 1
ATOM 677 N N . SER A 1 86 ? 13.387 5.248 -3.422 1.00 95.62 86 SER A N 1
ATOM 678 C CA . SER A 1 86 ? 13.047 6.650 -3.131 1.00 95.62 86 SER A CA 1
ATOM 679 C C . SER A 1 86 ? 11.955 7.173 -4.071 1.00 95.62 86 SER A C 1
ATOM 681 O O . SER A 1 86 ? 11.140 8.007 -3.672 1.00 95.62 86 SER A O 1
ATOM 683 N N . GLU A 1 87 ? 11.885 6.626 -5.285 1.00 95.50 87 GLU A N 1
ATOM 684 C CA . GLU A 1 87 ? 10.853 6.889 -6.285 1.00 95.50 87 GLU A CA 1
ATOM 685 C C . GLU A 1 87 ? 9.447 6.595 -5.753 1.00 95.50 87 GLU A C 1
ATOM 687 O O . GLU A 1 87 ? 8.522 7.350 -6.058 1.00 95.50 87 GLU A O 1
ATOM 692 N N . SER A 1 88 ? 9.294 5.586 -4.883 1.00 95.94 88 SER A N 1
ATOM 693 C CA . SER A 1 88 ? 8.018 5.279 -4.221 1.00 95.94 88 SER A CA 1
ATOM 694 C C . SER A 1 88 ? 7.426 6.514 -3.539 1.00 95.94 88 SER A C 1
ATOM 696 O O . SER A 1 88 ? 6.241 6.795 -3.665 1.00 95.94 88 SER A O 1
ATOM 698 N N . PHE A 1 89 ? 8.254 7.330 -2.888 1.00 96.50 89 PHE A N 1
ATOM 699 C CA . PHE A 1 89 ? 7.804 8.525 -2.167 1.00 96.50 89 PHE A CA 1
ATOM 700 C C . PHE A 1 89 ? 7.560 9.743 -3.071 1.00 96.50 89 PHE A C 1
ATOM 702 O O . PHE A 1 89 ? 7.241 10.823 -2.579 1.00 96.50 89 PHE A O 1
ATOM 709 N N . SER A 1 90 ? 7.695 9.571 -4.388 1.00 96.25 90 SER A N 1
ATOM 710 C CA . SER A 1 90 ? 7.284 10.539 -5.410 1.00 96.25 90 SER A CA 1
ATOM 711 C C . SER A 1 90 ? 6.082 10.054 -6.234 1.00 96.25 90 SER A C 1
ATOM 713 O O . SER A 1 90 ? 5.499 10.843 -6.976 1.00 96.25 90 SER A O 1
ATOM 715 N N . GLU A 1 91 ? 5.684 8.781 -6.114 1.00 96.94 91 GLU A N 1
ATOM 716 C CA . GLU A 1 91 ? 4.505 8.222 -6.783 1.00 96.94 91 GLU A CA 1
ATOM 717 C C . GLU A 1 91 ? 3.217 8.705 -6.087 1.00 96.94 91 GLU A C 1
ATOM 719 O O . GLU A 1 91 ? 2.999 8.370 -4.920 1.00 96.94 91 GLU A O 1
ATOM 724 N N . PRO A 1 92 ? 2.311 9.432 -6.775 1.00 97.69 92 PRO A N 1
ATOM 725 C CA . PRO A 1 92 ? 1.135 10.019 -6.127 1.00 97.69 92 PRO A CA 1
ATOM 726 C C . PRO A 1 92 ? 0.243 9.001 -5.407 1.00 97.69 92 PRO A C 1
ATOM 728 O O . PRO A 1 92 ? -0.161 9.237 -4.271 1.00 97.69 92 PRO A O 1
ATOM 731 N N . LEU A 1 93 ? -0.011 7.847 -6.036 1.00 97.88 93 LEU A N 1
ATOM 732 C CA . LEU A 1 93 ? -0.811 6.777 -5.433 1.00 97.88 93 LEU A CA 1
ATOM 733 C C . LEU A 1 93 ? -0.117 6.153 -4.216 1.00 97.88 93 LEU A C 1
ATOM 735 O O . LEU A 1 93 ? -0.791 5.838 -3.237 1.00 97.88 93 LEU A O 1
ATOM 739 N N . PHE A 1 94 ? 1.215 6.009 -4.248 1.00 98.06 94 PHE A N 1
ATOM 740 C CA . PHE A 1 94 ? 1.973 5.475 -3.115 1.00 98.06 94 PHE A CA 1
ATOM 741 C C . PHE A 1 94 ? 1.900 6.407 -1.903 1.00 98.06 94 PHE A C 1
ATOM 743 O O . PHE A 1 94 ? 1.551 6.001 -0.795 1.00 98.06 94 PHE A O 1
ATOM 750 N N . VAL A 1 95 ? 2.159 7.694 -2.136 1.00 98.25 95 VAL A N 1
ATOM 751 C CA . VAL A 1 95 ? 2.120 8.727 -1.096 1.00 98.25 95 VAL A CA 1
ATOM 752 C C . VAL A 1 95 ? 0.720 8.869 -0.501 1.00 98.25 95 VAL A C 1
ATOM 754 O O . VAL A 1 95 ? 0.583 8.942 0.722 1.00 98.25 95 VAL A O 1
ATOM 757 N N . GLU A 1 96 ? -0.325 8.874 -1.333 1.00 98.44 96 GLU A N 1
ATOM 758 C CA . GLU A 1 96 ? -1.703 8.964 -0.849 1.00 98.44 96 GLU A CA 1
ATOM 759 C C . GLU A 1 96 ? -2.066 7.760 0.029 1.00 98.44 96 GLU A C 1
ATOM 761 O O . GLU A 1 96 ? -2.515 7.945 1.164 1.00 98.44 96 GLU A O 1
ATOM 766 N N . HIS A 1 97 ? -1.842 6.531 -0.450 1.00 98.31 97 HIS A N 1
ATOM 767 C CA . HIS A 1 97 ? -2.203 5.336 0.313 1.00 98.31 97 HIS A CA 1
ATOM 768 C C . HIS A 1 97 ? -1.419 5.255 1.628 1.00 98.31 97 HIS A C 1
ATOM 770 O O . HIS A 1 97 ? -1.974 4.847 2.650 1.00 98.31 97 HIS A O 1
ATOM 776 N N . LEU A 1 98 ? -0.141 5.660 1.629 1.00 98.50 98 LEU A N 1
ATOM 777 C CA . LEU A 1 98 ? 0.704 5.663 2.821 1.00 98.50 98 LEU A CA 1
ATOM 778 C C . LEU A 1 98 ? 0.210 6.699 3.834 1.00 98.50 98 LEU A C 1
ATOM 780 O O . LEU A 1 98 ? 0.091 6.395 5.021 1.00 98.50 98 LEU A O 1
ATOM 784 N N . GLY A 1 99 ? -0.157 7.897 3.376 1.00 98.56 99 GLY A N 1
ATOM 785 C CA . GLY A 1 99 ? -0.776 8.911 4.229 1.00 98.56 99 GLY A CA 1
ATOM 786 C C . GLY A 1 99 ? -2.080 8.412 4.856 1.00 98.56 99 GLY A C 1
ATOM 787 O O . GLY A 1 99 ? -2.290 8.546 6.062 1.00 98.56 99 GLY A O 1
ATOM 788 N N . ARG A 1 100 ? -2.937 7.756 4.066 1.00 98.69 100 ARG A N 1
ATOM 789 C CA . ARG A 1 100 ? 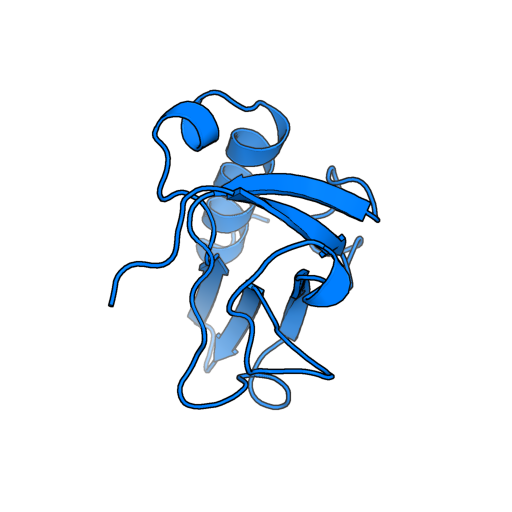-4.196 7.174 4.555 1.00 98.69 100 ARG A CA 1
ATOM 790 C C . ARG A 1 100 ? -3.966 5.993 5.502 1.00 98.69 100 ARG A C 1
ATOM 792 O O . ARG A 1 100 ? -4.705 5.851 6.471 1.00 98.69 100 ARG A O 1
ATOM 799 N N . ALA A 1 101 ? -2.924 5.193 5.289 1.00 98.62 101 ALA A N 1
ATOM 800 C CA . ALA A 1 101 ? -2.509 4.149 6.224 1.00 98.62 101 ALA A CA 1
ATOM 801 C C . ALA A 1 101 ? -2.094 4.717 7.590 1.00 98.62 101 ALA A C 1
ATOM 803 O O . 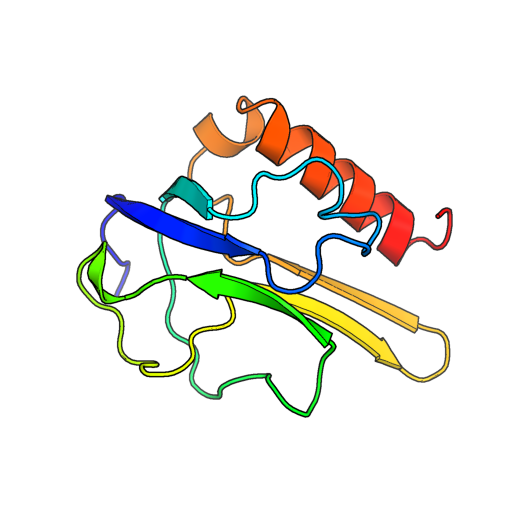ALA A 1 101 ? -2.522 4.201 8.622 1.00 98.62 101 ALA A O 1
ATOM 804 N N . VAL A 1 102 ? -1.317 5.807 7.605 1.00 98.62 102 VAL A N 1
ATOM 805 C CA . VAL A 1 102 ? -0.916 6.497 8.843 1.00 98.62 102 VAL A CA 1
ATOM 806 C C . VAL A 1 102 ? -2.134 7.056 9.580 1.00 98.62 102 VAL A C 1
ATOM 808 O O . VAL A 1 102 ? -2.268 6.848 10.786 1.00 98.62 102 VAL A O 1
ATOM 811 N N . LEU A 1 103 ? -3.048 7.720 8.866 1.00 98.62 103 LEU A N 1
ATOM 812 C CA . LEU A 1 103 ? -4.283 8.251 9.454 1.00 98.62 103 LEU A CA 1
ATOM 813 C C . LEU A 1 103 ? -5.166 7.141 10.036 1.00 98.62 103 LEU A C 1
ATOM 815 O O . LEU A 1 103 ? -5.682 7.293 11.144 1.00 98.62 103 LEU A O 1
ATOM 819 N N . TRP A 1 104 ? -5.297 6.019 9.324 1.00 98.50 104 TRP A N 1
ATOM 820 C CA . TRP A 1 104 ? -6.043 4.859 9.803 1.00 98.50 104 TRP A CA 1
ATOM 821 C C . TRP A 1 104 ? -5.394 4.266 11.055 1.00 98.50 104 TRP A C 1
ATOM 823 O O . TRP A 1 104 ? -6.066 4.078 12.063 1.00 98.50 104 TRP A O 1
ATOM 833 N N . ALA A 1 105 ? -4.073 4.052 11.067 1.00 98.38 105 ALA A N 1
ATOM 834 C CA . ALA A 1 105 ? -3.372 3.553 12.254 1.00 98.38 105 ALA A CA 1
ATOM 835 C C . ALA A 1 105 ? -3.577 4.489 13.465 1.00 98.38 105 ALA A C 1
ATOM 837 O O . ALA A 1 105 ? -3.920 4.034 14.560 1.00 98.38 105 ALA A O 1
ATOM 838 N N . ALA A 1 106 ? -3.507 5.805 13.249 1.00 98.12 106 ALA A N 1
ATOM 839 C CA . ALA A 1 106 ? -3.776 6.818 14.271 1.00 98.12 106 ALA A CA 1
ATOM 840 C C . ALA A 1 106 ? -5.251 6.887 14.722 1.00 98.12 106 ALA A C 1
ATOM 842 O O . ALA A 1 106 ? -5.531 7.382 15.812 1.00 98.12 106 ALA A O 1
ATOM 843 N N . GLY A 1 107 ? -6.197 6.365 13.933 1.00 96.81 107 GLY A N 1
ATOM 844 C CA . GLY A 1 107 ? -7.638 6.392 14.238 1.00 96.81 107 GLY A CA 1
ATOM 845 C C . GLY A 1 107 ? -8.326 7.683 13.875 1.00 96.81 107 GLY A C 1
ATOM 846 O O . GLY A 1 107 ? -9.367 8.003 14.441 1.00 96.81 107 GLY A O 1
ATOM 847 N N . ALA A 1 108 ? -7.716 8.430 12.963 1.00 97.62 108 ALA A N 1
ATOM 848 C CA . ALA A 1 108 ? -8.302 9.631 12.404 1.00 97.62 108 ALA A CA 1
ATOM 849 C C . ALA A 1 108 ? -9.331 9.313 11.305 1.00 97.62 108 ALA A C 1
ATOM 851 O O . ALA A 1 108 ? -10.153 10.176 10.999 1.00 97.62 108 ALA A O 1
ATOM 852 N N . ILE A 1 109 ? -9.276 8.107 10.721 1.00 95.38 109 ILE A N 1
ATOM 853 C CA . ILE A 1 109 ? -10.190 7.582 9.693 1.00 95.38 109 ILE A CA 1
ATOM 854 C C . ILE A 1 109 ? -10.405 6.076 9.850 1.00 95.38 109 ILE A C 1
ATOM 856 O O . ILE A 1 109 ? -9.590 5.435 10.555 1.00 95.38 109 ILE A O 1
#

Foldseek 3Di:
DWADFAKWWKAFPCCPQQLNVPPDRIDIDTFTADDDPDDCPPQWAQGIAIDCVGDPDDDPPPTGGAWTWHADPNAIDTGGNGDRDPVLCVDPSSVSSVVSRVCVRVVVD

pLDDT: mean 96.12, std 5.69, range [55.56, 98.75]